Protein AF-A0A2L2NAQ5-F1 (afdb_monomer_lite)

Radius of gyration: 12.74 Å; chains: 1; bounding box: 38×23×29 Å

Sequence (103 aa):
MTSLKLFGRKLENLRLYREFQEIGFDYIVNPNTGELHRVGWDGFWGSHNLVYADLNNFIGLTNLGVVPIHVFRDGTSLPIYDLETGELIENYVLNKCQYCFSS

pLDDT: mean 78.76, std 11.39, range [42.66, 90.81]

Structure (mmCIF, N/CA/C/O backbone):
data_AF-A0A2L2NAQ5-F1
#
_entry.id   AF-A0A2L2NAQ5-F1
#
loop_
_atom_site.group_PDB
_atom_site.id
_atom_site.type_symbol
_atom_site.label_atom_id
_atom_site.label_alt_id
_atom_site.label_comp_id
_atom_site.label_asym_id
_atom_site.label_entity_id
_atom_site.label_seq_id
_atom_site.pdbx_PDB_ins_code
_atom_site.Cartn_x
_atom_site.Cartn_y
_atom_site.Cartn_z
_atom_site.occupancy
_atom_site.B_iso_or_equiv
_atom_site.auth_seq_id
_atom_site.auth_comp_id
_atom_site.auth_asym_id
_atom_site.auth_atom_id
_atom_site.pdbx_PDB_model_num
ATOM 1 N N . MET A 1 1 ? -24.506 -11.512 -1.535 1.00 42.66 1 MET A N 1
ATOM 2 C CA . MET A 1 1 ? -23.154 -11.336 -2.102 1.00 42.66 1 MET A CA 1
ATOM 3 C C . MET A 1 1 ? -22.334 -10.583 -1.076 1.00 42.66 1 MET A C 1
ATOM 5 O O . MET A 1 1 ? -22.674 -9.448 -0.772 1.00 42.66 1 MET A O 1
ATOM 9 N N . THR A 1 2 ? -21.347 -11.227 -0.461 1.00 52.59 2 THR A N 1
ATOM 10 C CA . THR A 1 2 ? -20.407 -10.557 0.444 1.00 52.59 2 THR A CA 1
ATOM 11 C C . THR A 1 2 ? -19.618 -9.547 -0.383 1.00 52.59 2 THR A C 1
ATOM 13 O O . THR A 1 2 ? -18.970 -9.923 -1.356 1.00 52.59 2 THR A O 1
ATOM 16 N N . SER A 1 3 ? -19.749 -8.260 -0.061 1.00 58.91 3 SER A N 1
ATOM 17 C CA . SER A 1 3 ? -18.953 -7.201 -0.686 1.00 58.91 3 SER A CA 1
ATOM 18 C C . SER A 1 3 ? -17.476 -7.533 -0.469 1.00 58.91 3 SER A C 1
ATOM 20 O O . SER A 1 3 ? -17.040 -7.712 0.666 1.00 58.91 3 SER A O 1
ATOM 22 N N . LEU A 1 4 ? -16.738 -7.681 -1.570 1.00 71.56 4 LEU A N 1
ATOM 23 C CA . LEU A 1 4 ? -15.283 -7.787 -1.556 1.00 71.56 4 LEU A CA 1
ATOM 24 C C . LEU A 1 4 ? -14.731 -6.463 -1.029 1.00 71.56 4 LEU A C 1
ATOM 26 O O . LEU A 1 4 ? -15.122 -5.406 -1.527 1.00 71.56 4 LEU A O 1
ATOM 30 N N . LYS A 1 5 ? -13.874 -6.520 -0.009 1.00 75.94 5 LYS A N 1
ATOM 31 C CA . LYS A 1 5 ? -13.302 -5.333 0.626 1.00 75.94 5 LYS A CA 1
ATOM 32 C C . LYS A 1 5 ? -11.796 -5.473 0.721 1.00 75.94 5 LYS A C 1
ATOM 34 O O . LYS A 1 5 ? -11.296 -6.511 1.144 1.00 75.94 5 LYS A O 1
ATOM 39 N N . LEU A 1 6 ? -11.109 -4.405 0.343 1.00 85.38 6 LEU A N 1
ATOM 40 C CA . LEU A 1 6 ? -9.691 -4.225 0.596 1.00 85.38 6 LEU A CA 1
ATOM 41 C C . LEU A 1 6 ? -9.543 -3.222 1.722 1.00 85.38 6 LEU A C 1
ATOM 43 O O . LEU A 1 6 ? -10.218 -2.190 1.725 1.00 85.38 6 LEU A O 1
ATOM 47 N N . PHE A 1 7 ? -8.665 -3.538 2.662 1.00 88.00 7 PHE A N 1
ATOM 48 C CA . PHE A 1 7 ? -8.397 -2.666 3.789 1.00 88.00 7 PHE A CA 1
ATOM 49 C C . PHE A 1 7 ? -7.035 -2.019 3.627 1.00 88.00 7 PHE A C 1
ATOM 51 O O . PHE A 1 7 ? -6.078 -2.648 3.167 1.00 88.00 7 PHE A O 1
ATOM 58 N N . GLY A 1 8 ? -6.955 -0.754 4.008 1.00 89.31 8 GLY A N 1
ATOM 59 C CA . GLY A 1 8 ? -5.739 0.021 3.951 1.00 89.31 8 GLY A CA 1
ATOM 60 C C . GLY A 1 8 ? -5.614 0.996 5.102 1.00 89.31 8 GLY A C 1
ATOM 61 O O . GLY A 1 8 ? -6.552 1.221 5.865 1.00 89.31 8 GLY A O 1
ATOM 62 N N . ARG A 1 9 ? -4.414 1.554 5.238 1.00 89.25 9 ARG A N 1
ATOM 63 C CA . ARG A 1 9 ? -4.108 2.577 6.237 1.00 89.25 9 ARG A CA 1
ATOM 64 C C . ARG A 1 9 ? -2.947 3.443 5.751 1.00 89.25 9 ARG A C 1
ATOM 66 O O . ARG A 1 9 ? -2.038 2.952 5.079 1.00 89.25 9 ARG A O 1
ATOM 73 N N . LYS A 1 10 ? -2.986 4.739 6.065 1.00 88.50 10 LYS A N 1
ATOM 74 C CA . LYS A 1 10 ? -1.917 5.685 5.709 1.00 88.50 10 LYS A CA 1
ATOM 75 C C . LYS A 1 10 ? -0.659 5.422 6.531 1.00 88.50 10 LYS A C 1
ATOM 77 O O . LYS A 1 10 ? -0.732 5.151 7.729 1.00 88.50 10 LYS A O 1
ATOM 82 N N . LEU A 1 11 ? 0.495 5.519 5.884 1.00 85.94 11 LEU A N 1
ATOM 83 C CA . LEU A 1 11 ? 1.797 5.244 6.483 1.00 85.94 11 LEU A CA 1
ATOM 84 C C . LEU A 1 11 ? 2.489 6.542 6.896 1.00 85.94 11 LEU A C 1
ATOM 86 O O . LEU A 1 11 ? 3.480 6.935 6.324 1.00 85.94 11 LEU A O 1
ATOM 90 N N . GLU A 1 12 ? 2.023 7.235 7.921 1.00 85.56 12 GLU A N 1
ATOM 91 C CA . GLU A 1 12 ? 2.532 8.591 8.210 1.00 85.56 12 GLU A CA 1
ATOM 92 C C . GLU A 1 12 ? 4.003 8.654 8.675 1.00 85.56 12 GLU A C 1
ATOM 94 O O . GLU A 1 12 ? 4.623 9.714 8.718 1.00 85.56 12 GLU A O 1
ATOM 99 N N . ASN A 1 13 ? 4.593 7.528 9.084 1.00 82.44 13 ASN A N 1
ATOM 100 C CA . ASN A 1 13 ? 5.961 7.493 9.600 1.00 82.44 13 ASN A CA 1
ATOM 101 C C . ASN A 1 13 ? 6.526 6.066 9.691 1.00 82.44 13 ASN A C 1
ATOM 103 O O . ASN A 1 13 ? 5.816 5.067 9.568 1.00 82.44 13 ASN A O 1
ATOM 107 N N . LEU A 1 14 ? 7.831 5.984 9.981 1.00 78.50 14 LEU A N 1
ATOM 108 C CA . LEU A 1 14 ? 8.570 4.724 10.106 1.00 78.50 14 LEU A CA 1
ATOM 109 C C . LEU A 1 14 ? 8.040 3.817 11.231 1.00 78.50 14 LEU A C 1
ATOM 111 O O . LEU A 1 14 ? 8.176 2.599 11.143 1.00 78.50 14 LEU A O 1
AT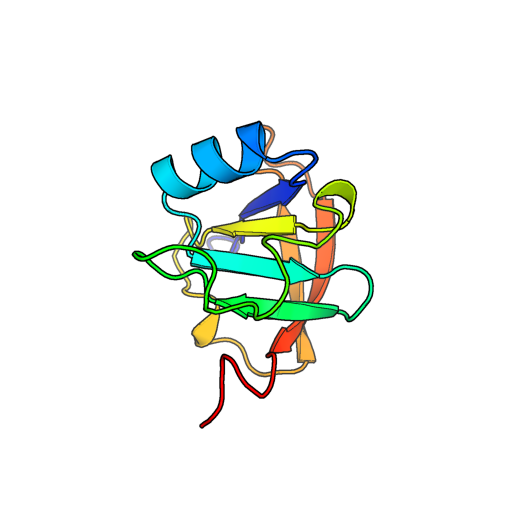OM 115 N N . ARG A 1 15 ? 7.441 4.383 12.289 1.00 85.19 15 ARG A N 1
ATOM 116 C CA . ARG A 1 15 ? 6.832 3.589 13.366 1.00 85.19 15 ARG A CA 1
ATOM 117 C C . ARG A 1 15 ? 5.611 2.833 12.843 1.00 85.19 15 ARG A C 1
ATOM 119 O O . ARG A 1 15 ? 5.588 1.615 12.968 1.00 85.19 15 ARG A O 1
ATOM 126 N N . LEU A 1 16 ? 4.666 3.528 12.204 1.00 82.88 16 LEU A N 1
ATOM 127 C CA . LEU A 1 16 ? 3.482 2.904 11.595 1.00 82.88 16 LEU A CA 1
ATOM 128 C C . LEU A 1 16 ? 3.870 1.837 10.569 1.00 82.88 16 LEU A C 1
ATOM 130 O O . LEU A 1 16 ? 3.310 0.750 10.548 1.00 82.88 16 LEU A O 1
ATOM 134 N N . TYR A 1 17 ? 4.894 2.110 9.768 1.00 78.69 17 TYR A N 1
ATOM 135 C CA . TYR A 1 17 ? 5.451 1.124 8.850 1.00 78.69 17 TYR A CA 1
ATOM 136 C C . TYR A 1 17 ? 5.894 -0.175 9.549 1.00 78.69 17 TYR A C 1
ATOM 138 O O . TYR A 1 17 ? 5.576 -1.261 9.069 1.00 78.69 17 TYR A O 1
ATOM 146 N N . ARG A 1 18 ? 6.598 -0.089 10.688 1.00 80.50 18 ARG A N 1
ATOM 147 C CA . ARG A 1 18 ? 7.042 -1.281 11.435 1.00 80.50 18 ARG A CA 1
ATOM 148 C C . ARG A 1 18 ? 5.855 -2.051 12.003 1.00 80.50 18 ARG A C 1
ATOM 150 O O . ARG A 1 18 ? 5.819 -3.268 11.878 1.00 80.50 18 ARG A O 1
ATOM 157 N N . GLU A 1 19 ? 4.866 -1.341 12.539 1.00 85.06 19 GLU A N 1
ATOM 158 C CA . GLU A 1 19 ? 3.608 -1.945 12.998 1.00 85.06 19 GLU A CA 1
ATOM 159 C C . GLU A 1 19 ? 2.914 -2.706 11.854 1.00 85.06 19 GLU A C 1
ATOM 161 O O . GLU A 1 19 ? 2.411 -3.809 12.042 1.00 85.06 19 GLU A O 1
ATOM 166 N N . PHE A 1 20 ? 2.942 -2.181 10.627 1.00 81.06 20 PHE A N 1
ATOM 167 C CA . PHE A 1 20 ? 2.314 -2.838 9.477 1.00 81.06 20 PHE A CA 1
ATOM 168 C C . PHE A 1 20 ? 3.084 -4.077 9.014 1.00 81.06 20 PHE A C 1
ATOM 170 O O . PHE A 1 20 ? 2.462 -5.027 8.534 1.00 81.06 20 PHE A O 1
ATOM 177 N N . GLN A 1 21 ? 4.413 -4.091 9.170 1.00 76.75 21 GLN A N 1
ATOM 178 C CA . GLN A 1 21 ? 5.206 -5.304 8.954 1.00 76.75 21 GLN A CA 1
ATOM 179 C C . GLN A 1 21 ? 4.798 -6.411 9.933 1.00 76.75 21 GLN A C 1
ATOM 181 O O . GLN A 1 21 ? 4.700 -7.565 9.529 1.00 76.75 21 GLN A O 1
ATOM 186 N N . GLU A 1 22 ? 4.501 -6.065 11.187 1.00 81.12 22 GLU A N 1
ATOM 187 C CA . GLU A 1 22 ? 4.019 -7.020 12.193 1.00 81.12 22 GLU A CA 1
ATOM 188 C C . GLU A 1 22 ? 2.592 -7.509 11.898 1.00 81.12 22 GLU A C 1
ATOM 190 O O . GLU A 1 22 ? 2.283 -8.681 12.108 1.00 81.12 22 GLU A O 1
ATOM 195 N N . ILE A 1 23 ? 1.733 -6.634 11.362 1.00 79.12 23 ILE A N 1
ATOM 196 C CA . ILE A 1 23 ? 0.347 -6.956 10.975 1.00 79.12 23 ILE A CA 1
ATOM 197 C C . ILE A 1 23 ? 0.282 -7.782 9.671 1.00 79.12 23 ILE A C 1
ATOM 199 O O . ILE A 1 23 ? -0.738 -8.409 9.385 1.00 79.12 23 ILE A O 1
ATOM 203 N N . GLY A 1 24 ? 1.365 -7.827 8.888 1.00 78.19 24 GLY A N 1
ATOM 204 C CA . GLY A 1 24 ? 1.438 -8.606 7.650 1.00 78.19 24 GLY A CA 1
ATOM 205 C C . GLY A 1 24 ? 0.811 -7.903 6.445 1.00 78.19 24 GLY A C 1
ATOM 206 O O . GLY A 1 24 ? 0.108 -8.527 5.654 1.00 78.19 24 GLY A O 1
ATOM 207 N N . PHE A 1 25 ? 1.029 -6.595 6.299 1.00 84.19 25 PHE A N 1
ATOM 208 C CA . PHE A 1 25 ? 0.657 -5.885 5.074 1.00 84.19 25 PHE A CA 1
ATOM 209 C C . PHE A 1 25 ? 1.433 -6.419 3.864 1.00 84.19 25 PHE A C 1
ATOM 211 O O . PHE A 1 25 ? 2.663 -6.416 3.847 1.00 84.19 25 PHE A O 1
ATOM 218 N N . ASP A 1 26 ? 0.702 -6.827 2.827 1.00 81.50 26 ASP A N 1
ATOM 219 C CA . ASP A 1 26 ? 1.292 -7.444 1.638 1.00 81.50 26 ASP A CA 1
ATOM 220 C C . ASP A 1 26 ? 1.766 -6.408 0.596 1.00 81.50 26 ASP A C 1
ATOM 222 O O . ASP A 1 26 ? 2.652 -6.701 -0.216 1.00 81.50 26 ASP A O 1
ATOM 226 N N . TYR A 1 27 ? 1.160 -5.209 0.570 1.00 86.56 27 TYR A N 1
ATOM 227 C CA . TYR A 1 27 ? 1.377 -4.216 -0.491 1.00 86.56 27 TYR A CA 1
ATOM 228 C C . TYR A 1 27 ? 1.369 -2.767 0.008 1.00 86.56 27 TYR A C 1
ATOM 230 O O . TYR A 1 27 ? 0.743 -2.440 1.015 1.00 86.56 27 TYR A O 1
ATOM 238 N N . ILE A 1 28 ? 2.019 -1.884 -0.753 1.00 87.25 28 ILE A N 1
ATOM 239 C CA . ILE A 1 28 ? 1.955 -0.431 -0.592 1.00 87.25 28 ILE A CA 1
ATOM 240 C C . ILE A 1 28 ? 1.550 0.237 -1.900 1.00 87.25 28 ILE A C 1
ATOM 242 O O . ILE A 1 28 ? 2.085 -0.068 -2.959 1.00 87.25 28 ILE A O 1
ATOM 246 N N . VAL A 1 29 ? 0.660 1.210 -1.787 1.00 86.88 29 VAL A N 1
ATOM 247 C CA . VAL A 1 29 ? 0.253 2.157 -2.815 1.00 86.88 29 VAL A CA 1
ATOM 248 C C . VAL A 1 29 ? 1.030 3.457 -2.649 1.00 86.88 29 VAL A C 1
ATOM 250 O O . VAL A 1 29 ? 1.019 4.071 -1.581 1.00 86.88 29 VAL A O 1
ATOM 253 N N . ASN A 1 30 ? 1.663 3.911 -3.726 1.00 84.00 30 ASN A N 1
ATOM 254 C CA . ASN A 1 30 ? 2.148 5.279 -3.838 1.00 84.00 30 ASN A CA 1
ATOM 255 C C . ASN A 1 30 ? 1.006 6.167 -4.374 1.00 84.00 30 ASN A C 1
ATOM 257 O O . ASN A 1 30 ? 0.546 5.925 -5.491 1.00 84.00 30 ASN A O 1
ATOM 261 N N . PRO A 1 31 ? 0.531 7.190 -3.642 1.00 78.69 31 PRO A N 1
ATOM 262 C CA . PRO A 1 31 ? -0.573 8.036 -4.106 1.00 78.69 31 PRO A CA 1
ATOM 263 C C . PRO A 1 31 ? -0.137 8.997 -5.217 1.00 78.69 31 PRO A C 1
ATOM 265 O O . PRO A 1 31 ? -0.978 9.512 -5.942 1.00 78.69 31 PRO A O 1
ATOM 268 N N . ASN A 1 32 ? 1.170 9.261 -5.345 1.00 82.06 32 ASN A N 1
ATOM 269 C CA . ASN A 1 32 ? 1.706 10.204 -6.316 1.00 82.06 32 ASN A CA 1
ATOM 270 C C . ASN A 1 32 ? 1.822 9.541 -7.687 1.00 82.06 32 ASN A C 1
ATOM 272 O O . ASN A 1 32 ? 1.532 10.168 -8.700 1.00 82.06 32 ASN A O 1
ATOM 276 N N . THR A 1 33 ? 2.259 8.279 -7.722 1.00 83.62 33 THR A N 1
ATOM 277 C CA . THR A 1 33 ? 2.397 7.523 -8.977 1.00 83.62 33 THR A CA 1
ATOM 278 C C . THR A 1 33 ? 1.186 6.652 -9.281 1.00 83.62 33 THR A C 1
ATOM 280 O O . THR A 1 33 ? 1.015 6.235 -10.421 1.00 83.62 33 THR A O 1
ATOM 283 N N . GLY A 1 34 ? 0.351 6.348 -8.286 1.00 82.69 34 GLY A N 1
ATOM 284 C CA . GLY A 1 34 ? -0.712 5.363 -8.444 1.00 82.69 34 GLY A CA 1
ATOM 285 C C . GLY A 1 34 ? -0.178 3.940 -8.637 1.00 82.69 34 GLY A C 1
ATOM 286 O O . GLY A 1 34 ? -0.940 3.086 -9.085 1.00 82.69 34 GLY A O 1
ATOM 287 N N . GLU A 1 35 ? 1.095 3.678 -8.313 1.00 87.38 35 GLU A N 1
ATOM 288 C CA . GLU A 1 35 ? 1.685 2.342 -8.403 1.00 87.38 35 GLU A CA 1
ATOM 289 C C . GLU A 1 35 ? 1.556 1.568 -7.085 1.00 87.38 35 GLU A C 1
ATOM 291 O O . GLU A 1 35 ? 1.886 2.058 -6.000 1.00 87.38 35 GLU A O 1
ATOM 296 N N . LEU A 1 36 ? 1.128 0.315 -7.206 1.00 87.31 36 LEU A N 1
ATOM 297 C CA . LEU A 1 36 ? 1.180 -0.701 -6.177 1.00 87.31 36 LEU A CA 1
ATOM 298 C C . LEU A 1 36 ? 2.543 -1.387 -6.220 1.00 87.31 36 LEU A C 1
ATOM 300 O O . LEU A 1 36 ? 2.998 -1.841 -7.272 1.00 87.31 36 LEU A O 1
ATOM 304 N N . HIS A 1 37 ? 3.139 -1.542 -5.050 1.00 85.75 37 HIS A N 1
ATOM 305 C CA . HIS A 1 37 ? 4.378 -2.255 -4.815 1.00 85.75 37 HIS A CA 1
ATOM 306 C C . HIS A 1 37 ? 4.150 -3.394 -3.828 1.00 85.75 37 HIS A C 1
ATOM 308 O O . HIS A 1 37 ? 3.395 -3.263 -2.864 1.00 85.75 37 HIS A O 1
ATOM 314 N N . ARG A 1 38 ? 4.823 -4.521 -4.057 1.00 82.00 38 ARG A N 1
ATOM 315 C CA . ARG A 1 38 ? 4.809 -5.654 -3.129 1.00 82.00 38 ARG A CA 1
ATOM 316 C C . ARG A 1 38 ? 5.746 -5.387 -1.954 1.00 82.00 38 ARG A C 1
ATOM 318 O O . ARG A 1 38 ? 6.846 -4.872 -2.141 1.00 82.00 38 ARG A O 1
ATOM 325 N N . VAL A 1 39 ? 5.332 -5.792 -0.760 1.00 77.81 39 VAL A N 1
ATOM 326 C CA . VAL A 1 39 ? 6.166 -5.765 0.445 1.00 77.81 39 VAL A CA 1
ATOM 327 C C . VAL A 1 39 ? 6.891 -7.102 0.617 1.00 77.81 39 VAL A C 1
ATOM 329 O O . VAL A 1 39 ? 6.304 -8.168 0.427 1.00 77.81 39 VAL A O 1
ATOM 332 N N . GLY A 1 40 ? 8.191 -7.046 0.920 1.00 69.88 40 GLY A N 1
ATOM 333 C CA . GLY A 1 40 ? 9.049 -8.209 1.162 1.00 69.88 40 GLY A CA 1
ATOM 334 C C . GLY A 1 40 ? 9.233 -8.513 2.653 1.00 69.88 40 GLY A C 1
ATOM 335 O O . GLY A 1 40 ? 9.056 -7.644 3.507 1.00 69.88 40 GLY A O 1
ATOM 336 N N . TRP A 1 41 ? 9.600 -9.762 2.962 1.00 57.72 41 TRP A N 1
ATOM 337 C CA . TRP A 1 41 ? 9.850 -10.249 4.331 1.00 57.72 41 TRP A CA 1
ATOM 338 C C . TRP A 1 41 ? 11.219 -9.817 4.877 1.00 57.72 41 TRP A C 1
ATOM 340 O O . TRP A 1 41 ? 11.404 -9.684 6.081 1.00 57.72 41 TRP A O 1
ATOM 350 N N . ASP A 1 42 ? 12.177 -9.574 3.989 1.00 57.78 42 ASP A N 1
ATOM 351 C CA . ASP A 1 42 ? 13.540 -9.094 4.246 1.00 57.78 42 ASP A CA 1
ATOM 352 C C . ASP A 1 42 ? 13.635 -7.557 4.316 1.00 57.78 42 ASP A C 1
ATOM 354 O O . ASP A 1 42 ? 14.723 -6.977 4.330 1.00 57.78 42 ASP A O 1
ATOM 358 N N . GLY A 1 43 ? 12.480 -6.892 4.373 1.00 52.69 43 GLY A N 1
ATOM 359 C CA . GLY A 1 43 ? 12.335 -5.448 4.302 1.00 52.69 43 GLY A CA 1
ATOM 360 C C . GLY A 1 43 ? 11.619 -5.011 3.028 1.00 52.69 43 GLY A C 1
ATOM 361 O O . GLY A 1 43 ? 11.195 -5.806 2.190 1.00 52.69 43 GLY A O 1
ATOM 362 N N . PHE A 1 44 ? 11.469 -3.703 2.867 1.00 63.12 44 PHE A N 1
A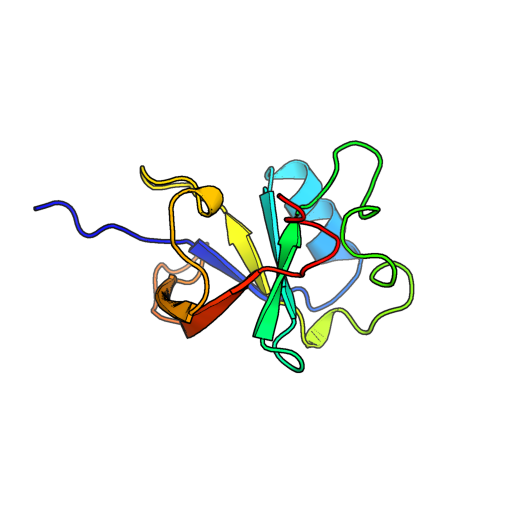TOM 363 C CA . PHE A 1 44 ? 10.817 -3.121 1.699 1.00 63.12 44 PHE A CA 1
ATOM 364 C C . PHE A 1 44 ? 11.771 -3.022 0.508 1.00 63.12 44 PHE A C 1
ATOM 366 O O . PHE A 1 44 ? 12.109 -1.941 0.040 1.00 63.12 44 PHE A O 1
ATOM 373 N N . TRP A 1 45 ? 12.198 -4.172 -0.003 1.00 51.31 45 TRP A N 1
ATOM 374 C CA . TRP A 1 45 ? 12.974 -4.257 -1.242 1.00 51.31 45 TRP A CA 1
ATOM 375 C C . TRP A 1 45 ? 12.082 -4.234 -2.484 1.00 51.31 45 TRP A C 1
ATOM 377 O O . TRP A 1 45 ? 12.504 -3.797 -3.550 1.00 51.31 45 TRP A O 1
ATOM 387 N N . GLY A 1 46 ? 10.812 -4.620 -2.336 1.00 53.12 46 GLY A N 1
ATOM 388 C CA . GLY A 1 46 ? 9.826 -4.595 -3.417 1.00 53.12 46 GLY A CA 1
ATOM 389 C C . GLY A 1 46 ? 9.305 -3.200 -3.774 1.00 53.12 46 GLY A C 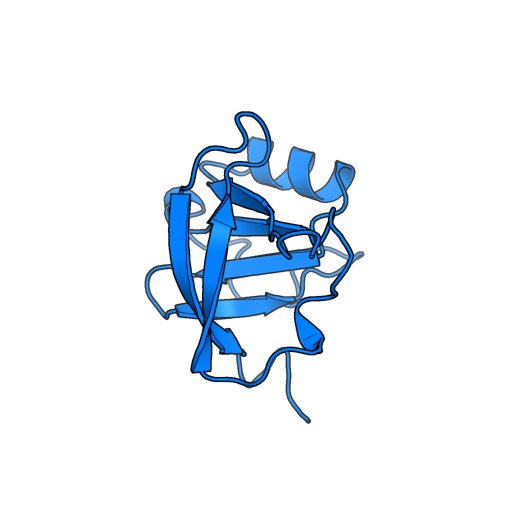1
ATOM 390 O O . GLY A 1 46 ? 8.495 -3.080 -4.676 1.00 53.12 46 GLY A O 1
ATOM 391 N N . SER A 1 47 ? 9.767 -2.137 -3.117 1.00 60.72 47 SER A N 1
ATOM 392 C CA . SER A 1 47 ? 9.596 -0.759 -3.579 1.00 60.72 47 SER A CA 1
ATOM 393 C C . SER A 1 47 ? 10.930 -0.075 -3.377 1.00 60.72 47 SER A C 1
ATOM 395 O O . SER A 1 47 ? 11.251 0.369 -2.275 1.00 60.72 47 SER A O 1
ATOM 397 N N . HIS A 1 48 ? 11.702 -0.026 -4.453 1.00 57.06 48 HIS A N 1
ATOM 398 C CA . HIS A 1 48 ? 13.143 0.237 -4.516 1.00 57.06 48 HIS A CA 1
ATOM 399 C C . HIS A 1 48 ? 13.634 1.481 -3.740 1.00 57.06 48 HIS A C 1
ATOM 401 O O . HIS A 1 48 ? 14.831 1.629 -3.535 1.00 57.06 48 HIS A O 1
ATOM 407 N N . ASN A 1 49 ? 12.730 2.363 -3.292 1.00 63.28 49 ASN A N 1
ATOM 408 C CA . ASN A 1 49 ? 13.036 3.667 -2.709 1.00 63.28 49 ASN A CA 1
ATOM 409 C C . ASN A 1 49 ? 12.375 3.959 -1.346 1.00 63.28 49 ASN A C 1
ATOM 411 O O . ASN A 1 49 ? 12.570 5.052 -0.822 1.00 63.28 49 ASN A O 1
ATOM 415 N N . LEU A 1 50 ? 11.593 3.050 -0.749 1.00 64.12 50 LEU A N 1
ATOM 416 C CA . LEU A 1 50 ? 10.763 3.407 0.422 1.00 64.12 50 LEU A CA 1
ATOM 417 C C . LEU A 1 50 ? 11.553 3.734 1.691 1.00 64.12 50 LEU A C 1
ATOM 419 O O . LEU A 1 50 ? 11.106 4.552 2.486 1.00 64.12 50 LEU A O 1
ATOM 423 N N . VAL A 1 51 ? 12.744 3.158 1.856 1.00 59.72 51 VAL A N 1
ATOM 424 C CA . VAL A 1 51 ? 13.649 3.486 2.975 1.00 59.72 51 VAL A CA 1
ATOM 425 C C . VAL A 1 51 ? 14.030 4.975 2.977 1.00 59.72 51 VAL A C 1
ATOM 427 O O . VAL A 1 51 ? 14.352 5.530 4.024 1.00 59.72 51 VAL A O 1
ATOM 430 N N . TYR A 1 52 ? 13.952 5.627 1.814 1.00 66.62 52 TYR A N 1
ATOM 431 C CA . TYR A 1 52 ? 14.297 7.031 1.611 1.00 66.62 52 TYR A CA 1
ATOM 432 C C . TYR A 1 52 ? 13.095 7.903 1.210 1.00 66.62 52 TYR A C 1
ATOM 434 O O . TYR A 1 52 ? 13.277 9.089 0.942 1.00 66.62 52 TYR A O 1
ATOM 442 N N . ALA A 1 53 ? 11.884 7.343 1.136 1.00 69.44 53 ALA A N 1
ATOM 443 C CA . ALA A 1 53 ? 10.697 8.061 0.683 1.00 69.44 53 ALA A CA 1
ATOM 444 C C . ALA A 1 53 ? 9.896 8.637 1.858 1.00 69.44 53 ALA A C 1
ATOM 446 O O . ALA A 1 53 ? 9.878 8.083 2.957 1.00 69.44 53 ALA A O 1
ATOM 447 N N . ASP A 1 54 ? 9.189 9.739 1.609 1.00 76.94 54 ASP A N 1
ATOM 448 C CA . ASP A 1 54 ? 8.241 10.298 2.571 1.00 76.94 54 ASP A CA 1
ATOM 449 C C . ASP A 1 54 ? 7.011 9.395 2.681 1.00 76.94 54 ASP A C 1
ATOM 451 O O . ASP A 1 54 ? 6.152 9.373 1.792 1.00 76.94 54 ASP A O 1
ATOM 455 N N . LEU A 1 55 ? 6.949 8.645 3.783 1.00 79.00 55 LEU A N 1
ATOM 456 C CA . LEU A 1 55 ? 5.904 7.664 4.034 1.00 79.00 55 LEU A CA 1
ATOM 457 C C . LEU A 1 55 ? 4.506 8.305 4.104 1.00 79.00 55 LEU A C 1
ATOM 459 O O . LEU A 1 55 ? 3.554 7.635 3.718 1.00 79.00 55 LEU A O 1
ATOM 463 N N . ASN A 1 56 ? 4.372 9.593 4.467 1.00 82.56 56 ASN A N 1
ATOM 464 C CA . ASN A 1 56 ? 3.073 10.277 4.627 1.00 82.56 56 ASN A CA 1
ATOM 465 C C . ASN A 1 56 ? 2.148 10.191 3.419 1.00 82.56 56 ASN A C 1
ATOM 467 O O . ASN A 1 56 ? 0.930 10.297 3.554 1.00 82.56 56 ASN A O 1
ATOM 471 N N . ASN A 1 57 ? 2.728 10.011 2.241 1.00 82.81 57 ASN A N 1
ATOM 472 C CA . ASN A 1 57 ? 1.963 9.871 1.022 1.00 82.81 57 ASN A CA 1
ATOM 473 C C . ASN A 1 57 ? 1.437 8.424 0.883 1.00 82.81 57 ASN A C 1
ATOM 475 O O . ASN A 1 57 ? 0.327 8.193 0.430 1.00 82.81 57 ASN A O 1
ATOM 479 N N . PHE A 1 58 ? 2.163 7.411 1.330 1.00 87.00 58 PHE A N 1
ATOM 480 C CA . PHE A 1 58 ? 1.847 6.019 1.025 1.00 87.00 58 PHE A CA 1
ATOM 481 C C . PHE A 1 58 ? 0.647 5.452 1.797 1.00 87.00 58 PHE A C 1
ATOM 483 O O . PHE A 1 58 ? 0.398 5.770 2.962 1.00 87.00 58 PHE A O 1
ATOM 490 N N . ILE A 1 59 ? -0.054 4.522 1.145 1.00 88.38 59 ILE A N 1
ATOM 491 C CA . ILE A 1 59 ? -1.142 3.729 1.729 1.00 88.38 59 ILE A CA 1
ATOM 492 C C . ILE A 1 59 ? -0.703 2.265 1.754 1.00 88.38 59 ILE A C 1
ATOM 494 O O . ILE A 1 59 ? -0.411 1.684 0.713 1.00 88.38 59 ILE A O 1
ATOM 498 N N . GLY A 1 60 ? -0.653 1.644 2.930 1.00 89.06 60 GLY A N 1
ATOM 499 C CA . GLY A 1 60 ? -0.512 0.191 3.035 1.00 89.06 60 GLY A CA 1
ATOM 500 C C . GLY A 1 60 ? -1.835 -0.489 2.699 1.00 89.06 60 GLY A C 1
ATOM 501 O O . GLY A 1 60 ? -2.877 0.009 3.118 1.00 89.06 60 GLY A O 1
ATOM 502 N N . LEU A 1 61 ? -1.804 -1.623 1.990 1.00 89.12 61 LEU A N 1
ATOM 503 C CA . LEU A 1 61 ? -2.964 -2.482 1.724 1.00 89.12 61 LEU A CA 1
ATOM 504 C C . LEU A 1 61 ? -2.784 -3.907 2.267 1.00 89.12 61 LEU A C 1
ATOM 506 O O . LEU A 1 61 ? -1.743 -4.539 2.066 1.00 89.12 61 LEU A O 1
ATOM 510 N N . THR A 1 62 ? -3.834 -4.434 2.896 1.00 85.06 62 THR A N 1
ATOM 511 C CA . THR A 1 62 ? -3.934 -5.832 3.330 1.00 85.06 62 THR A CA 1
ATOM 512 C C . THR A 1 62 ? -5.211 -6.478 2.792 1.00 85.06 62 THR A C 1
ATOM 514 O O . THR A 1 62 ? -6.271 -5.854 2.703 1.00 85.06 62 THR A O 1
ATOM 517 N N . ASN A 1 63 ? -5.112 -7.756 2.426 1.00 75.31 63 ASN A N 1
ATOM 518 C CA . ASN A 1 63 ? -6.209 -8.525 1.832 1.00 75.31 63 ASN A CA 1
ATOM 519 C C . ASN A 1 63 ? -7.050 -9.269 2.884 1.00 75.31 63 ASN A C 1
ATOM 521 O O . ASN A 1 63 ? -7.582 -10.345 2.597 1.00 75.31 63 ASN A O 1
ATOM 525 N N . LEU A 1 64 ? -7.169 -8.731 4.106 1.00 61.41 64 LEU A N 1
ATOM 526 C CA . LEU A 1 64 ? -8.013 -9.283 5.174 1.00 61.41 64 LEU A CA 1
ATOM 527 C C . LEU A 1 64 ? -9.495 -9.213 4.773 1.00 61.41 64 LEU A C 1
ATOM 529 O O . LEU A 1 64 ? -10.223 -8.299 5.139 1.00 61.41 64 LEU A O 1
ATOM 533 N N . GLY A 1 65 ? -9.933 -10.165 3.953 1.00 56.16 65 GLY A N 1
ATOM 534 C CA . GLY A 1 65 ? -11.213 -10.063 3.260 1.00 56.16 65 GLY A CA 1
ATOM 535 C C . GLY A 1 65 ? -11.222 -10.719 1.881 1.00 56.16 65 GLY A C 1
ATOM 536 O O . GLY A 1 65 ? -11.645 -10.116 0.904 1.00 56.16 65 GLY A O 1
ATOM 537 N N . VAL A 1 66 ? -10.829 -11.994 1.817 1.00 61.75 66 VAL A N 1
ATOM 538 C CA . VAL A 1 66 ? -11.204 -12.975 0.773 1.00 61.75 66 VAL A CA 1
ATOM 539 C C . VAL A 1 66 ? -10.464 -12.914 -0.579 1.00 61.75 66 VAL A C 1
ATOM 541 O O . VAL A 1 66 ? -10.354 -13.967 -1.207 1.00 61.75 66 VAL A O 1
ATOM 544 N N . VAL A 1 67 ? -9.914 -11.783 -1.048 1.00 75.06 67 VAL A N 1
ATOM 545 C CA . VAL A 1 67 ? -9.312 -11.715 -2.404 1.00 75.06 67 VAL A CA 1
ATOM 546 C C . VAL A 1 67 ? -7.899 -11.115 -2.407 1.00 75.06 67 VAL A C 1
ATOM 548 O O . VAL A 1 67 ? -7.742 -9.941 -2.086 1.00 75.06 67 VAL A O 1
ATOM 551 N N . PRO A 1 68 ? -6.866 -11.878 -2.814 1.00 78.44 68 PRO A N 1
ATOM 552 C CA . PRO A 1 68 ? -5.507 -11.358 -2.944 1.00 78.44 68 PRO A CA 1
ATOM 553 C C . PRO A 1 68 ? -5.397 -10.278 -4.027 1.00 78.44 68 PRO A C 1
ATOM 555 O O . PRO A 1 68 ? -5.826 -10.507 -5.156 1.00 78.44 68 PRO A O 1
ATOM 558 N N . ILE A 1 69 ? -4.736 -9.148 -3.750 1.00 80.75 69 ILE A N 1
ATOM 559 C CA . ILE A 1 69 ? -4.653 -8.028 -4.712 1.00 80.75 69 ILE A CA 1
ATOM 560 C C . ILE A 1 69 ? -4.078 -8.429 -6.086 1.00 80.75 69 ILE A C 1
ATOM 562 O O . ILE A 1 69 ? -4.390 -7.821 -7.109 1.00 80.75 69 ILE A O 1
ATOM 566 N N . HIS A 1 70 ? -3.223 -9.458 -6.132 1.00 78.19 70 HIS A N 1
ATOM 567 C CA . HIS A 1 70 ? -2.534 -9.863 -7.355 1.00 78.19 70 HIS A CA 1
ATOM 568 C C . HIS A 1 70 ? -3.489 -10.414 -8.421 1.00 78.19 70 HIS A C 1
ATOM 570 O O . HIS A 1 70 ? -3.136 -10.397 -9.601 1.00 78.19 70 HIS A O 1
ATOM 576 N N . VAL A 1 71 ? -4.689 -10.858 -8.028 1.00 83.50 71 VAL A N 1
ATOM 577 C CA . VAL A 1 71 ? -5.700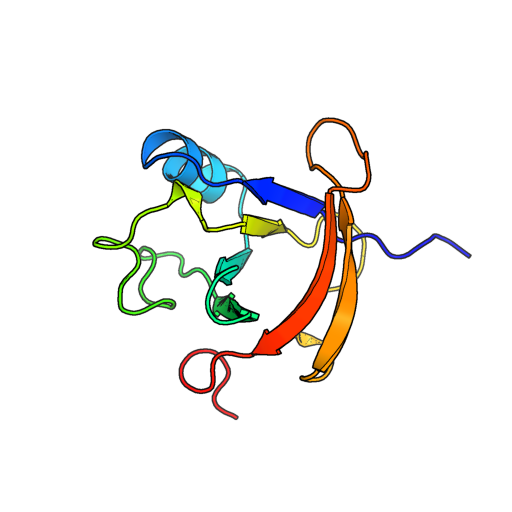 -11.394 -8.951 1.00 83.50 71 VAL A CA 1
ATOM 578 C C . VAL A 1 71 ? -6.394 -10.309 -9.774 1.00 83.50 71 VAL A C 1
ATOM 580 O O . VAL A 1 71 ? -6.962 -10.606 -10.825 1.00 83.50 71 VAL A O 1
ATOM 583 N N . PHE A 1 72 ? -6.349 -9.052 -9.328 1.00 85.12 72 PHE A N 1
ATOM 584 C CA . PHE A 1 72 ? -6.905 -7.937 -10.083 1.00 85.12 72 PHE A CA 1
ATOM 585 C C . PHE A 1 72 ? -5.986 -7.579 -11.250 1.00 85.12 72 PHE A C 1
ATOM 587 O O . PHE A 1 72 ? -4.762 -7.726 -11.175 1.00 85.12 72 PHE A O 1
ATOM 594 N N . ARG A 1 73 ? -6.577 -7.115 -12.352 1.00 87.94 73 ARG A N 1
ATOM 595 C CA . ARG A 1 73 ? -5.818 -6.632 -13.509 1.00 87.94 73 ARG A CA 1
ATOM 596 C C . ARG A 1 73 ? -5.270 -5.239 -13.230 1.00 87.94 73 ARG A C 1
ATOM 598 O O . ARG A 1 73 ? -5.840 -4.492 -12.435 1.00 87.94 73 ARG A O 1
ATOM 605 N N . ASP A 1 74 ? -4.194 -4.902 -13.920 1.00 89.06 74 ASP A N 1
ATOM 606 C CA . ASP A 1 74 ? -3.730 -3.523 -14.003 1.00 89.06 74 ASP A CA 1
ATOM 607 C C . ASP A 1 74 ? -4.860 -2.597 -14.501 1.00 89.06 74 ASP A C 1
ATOM 609 O O . ASP A 1 74 ? -5.669 -3.000 -15.342 1.00 89.06 74 ASP A O 1
ATOM 613 N N . GLY A 1 75 ? -4.972 -1.406 -13.918 1.00 89.81 75 GLY A N 1
ATOM 614 C CA . GLY A 1 75 ? -6.046 -0.439 -14.150 1.00 89.81 75 GLY A CA 1
ATOM 615 C C . GLY A 1 75 ? -7.377 -0.731 -13.438 1.00 89.81 75 GLY A C 1
ATOM 616 O O . GLY A 1 75 ? -8.346 0.002 -13.639 1.00 89.81 75 GLY A O 1
ATOM 617 N N . THR A 1 76 ? -7.481 -1.781 -12.613 1.00 90.31 76 THR A N 1
ATOM 618 C CA . THR A 1 76 ? -8.737 -2.081 -11.893 1.00 90.31 76 THR A CA 1
ATOM 619 C C . THR A 1 76 ? -9.020 -1.017 -10.828 1.00 90.31 76 THR A C 1
ATOM 621 O O . THR A 1 76 ? -8.174 -0.770 -9.977 1.00 90.31 76 THR A O 1
ATOM 624 N N . SER A 1 77 ? -10.220 -0.426 -10.819 1.00 89.81 77 SER A N 1
ATOM 625 C CA . SER A 1 77 ? -10.651 0.468 -9.735 1.00 89.81 77 SER A CA 1
ATOM 626 C C . SER A 1 77 ? -11.233 -0.325 -8.564 1.00 89.81 77 SER A C 1
ATOM 628 O O . SER A 1 77 ? -12.100 -1.179 -8.762 1.00 89.81 77 SER A O 1
ATOM 630 N N . LEU A 1 78 ? -10.740 -0.063 -7.355 1.00 86.56 78 LEU A N 1
ATOM 631 C CA . LEU A 1 78 ? -11.070 -0.809 -6.145 1.00 86.56 78 LEU A CA 1
ATOM 632 C C . LEU A 1 78 ? -11.335 0.156 -4.977 1.00 86.56 78 LEU A C 1
ATOM 634 O O . LEU A 1 78 ? -10.540 1.075 -4.772 1.00 86.56 78 LEU A O 1
ATOM 638 N N . PRO A 1 79 ? -12.401 -0.045 -4.185 1.00 88.62 79 PRO A N 1
ATOM 639 C CA . PRO A 1 79 ? -12.599 0.710 -2.955 1.00 88.62 79 PRO A CA 1
ATOM 640 C C . PRO A 1 79 ? -11.625 0.233 -1.869 1.00 88.62 79 PRO A C 1
ATOM 642 O O . PRO A 1 79 ? -11.504 -0.971 -1.620 1.00 88.62 79 PRO A O 1
ATOM 645 N N . ILE A 1 80 ? -10.964 1.179 -1.205 1.00 87.31 80 ILE A N 1
ATOM 646 C CA . ILE A 1 80 ? -10.094 0.943 -0.050 1.00 87.31 80 ILE A CA 1
ATOM 647 C C . ILE A 1 80 ? -10.810 1.454 1.194 1.00 87.31 80 ILE A C 1
ATOM 649 O O . ILE A 1 80 ? -11.218 2.613 1.252 1.00 87.31 80 ILE A O 1
ATOM 653 N N . TYR A 1 81 ? -10.934 0.594 2.198 1.00 89.00 81 TYR A N 1
ATOM 654 C CA . TYR A 1 81 ? -11.538 0.923 3.484 1.00 89.00 81 TYR A CA 1
ATOM 655 C C . TYR A 1 81 ? -10.471 1.042 4.568 1.00 89.00 81 TYR A C 1
ATOM 657 O O . TYR A 1 81 ? -9.466 0.338 4.525 1.00 89.00 81 TYR A O 1
ATOM 665 N N . ASP A 1 82 ? -10.695 1.904 5.549 1.00 88.44 82 ASP A N 1
ATOM 666 C CA . ASP A 1 82 ? -9.826 2.036 6.708 1.00 88.44 82 ASP A CA 1
ATOM 667 C C . ASP A 1 82 ? -9.819 0.734 7.512 1.00 88.44 82 ASP A C 1
ATOM 669 O O . ASP A 1 82 ? -10.871 0.149 7.788 1.00 88.44 82 ASP A O 1
ATOM 673 N N . LEU A 1 83 ? -8.620 0.251 7.841 1.00 85.38 83 LEU A N 1
ATOM 674 C CA . LEU A 1 83 ? -8.436 -1.018 8.541 1.00 85.38 83 LEU A CA 1
ATOM 675 C C . LEU A 1 83 ? -9.049 -1.016 9.955 1.00 85.38 83 LEU A C 1
ATOM 677 O O . LEU A 1 83 ? -9.450 -2.075 10.433 1.00 85.38 83 LEU A O 1
ATOM 681 N N . GLU A 1 84 ? -9.121 0.136 10.623 1.00 85.75 84 GLU A N 1
ATOM 682 C CA . GLU A 1 84 ? -9.600 0.255 12.003 1.00 85.75 84 GLU A CA 1
ATOM 683 C C . GLU A 1 84 ? -11.093 0.594 12.057 1.00 85.75 84 GLU A C 1
ATOM 685 O O . GLU A 1 84 ? -11.839 -0.021 12.821 1.00 85.75 84 GLU A O 1
ATOM 690 N N . THR A 1 85 ? -11.546 1.552 11.244 1.00 88.88 85 THR A N 1
ATOM 691 C CA . THR A 1 85 ? -12.929 2.059 11.294 1.00 88.88 85 THR A CA 1
ATOM 692 C C . THR A 1 85 ? -13.862 1.378 10.295 1.00 88.88 85 THR A C 1
ATOM 694 O O . THR A 1 85 ? -15.080 1.372 10.486 1.00 88.88 85 THR A O 1
ATOM 697 N N . GLY A 1 86 ? -13.323 0.791 9.222 1.00 86.25 86 GLY A N 1
ATOM 698 C CA . GLY A 1 86 ? -14.101 0.234 8.115 1.00 86.25 86 GLY A CA 1
ATOM 699 C C . GLY A 1 86 ? -14.762 1.287 7.218 1.00 86.25 86 GLY A C 1
ATOM 700 O O . GLY A 1 86 ? -15.552 0.924 6.339 1.00 86.25 86 GLY A O 1
ATOM 701 N N . GLU A 1 87 ? -14.462 2.570 7.425 1.00 90.81 87 GLU A N 1
ATOM 702 C CA . GLU A 1 87 ? -14.931 3.667 6.580 1.00 90.81 87 GLU A CA 1
ATOM 703 C C . GLU A 1 87 ? -14.221 3.653 5.225 1.00 90.81 87 GLU A C 1
ATOM 705 O O . GLU A 1 87 ? -13.090 3.195 5.105 1.00 90.81 87 GLU A O 1
ATOM 710 N N . LEU A 1 88 ? -14.885 4.132 4.172 1.00 89.38 88 LEU A N 1
ATOM 71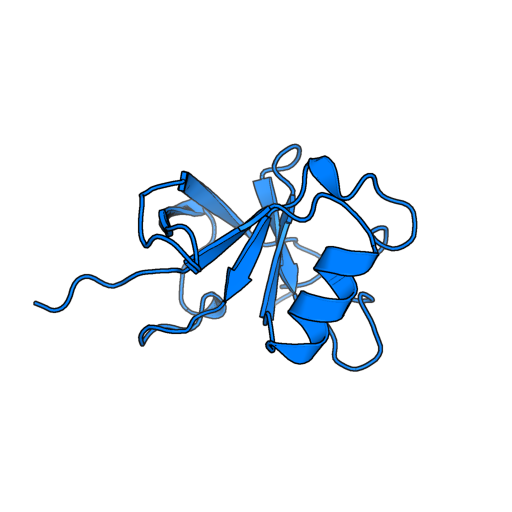1 C CA . LEU A 1 88 ? -14.249 4.247 2.860 1.00 89.38 88 LEU A CA 1
ATOM 712 C C . LEU A 1 88 ? -13.169 5.336 2.919 1.00 89.38 88 LEU A C 1
ATOM 714 O O . LEU A 1 88 ? -13.491 6.490 3.189 1.00 89.38 88 LEU A O 1
ATOM 718 N N . ILE A 1 89 ? -11.922 4.979 2.612 1.00 87.19 89 ILE A N 1
ATOM 719 C CA . ILE A 1 89 ? -10.836 5.945 2.422 1.00 87.19 89 ILE A CA 1
ATOM 720 C C . ILE A 1 89 ? -10.985 6.575 1.037 1.00 87.19 89 ILE A C 1
ATOM 722 O O . ILE A 1 89 ? -11.162 7.784 0.914 1.00 87.19 89 ILE A O 1
ATOM 726 N N . GLU A 1 90 ? -10.932 5.749 -0.012 1.00 88.56 90 GLU A N 1
ATOM 727 C CA . GLU A 1 90 ? -10.980 6.201 -1.404 1.00 88.56 90 GLU A CA 1
ATOM 728 C C . GLU A 1 90 ? -11.275 5.055 -2.384 1.00 88.56 90 GLU A C 1
ATOM 730 O O . GLU A 1 90 ? -11.272 3.880 -2.017 1.00 88.56 90 GLU A O 1
ATOM 735 N N . ASN A 1 91 ? -11.507 5.402 -3.654 1.00 87.62 91 ASN A N 1
ATOM 736 C CA . ASN A 1 91 ? -11.455 4.448 -4.761 1.00 87.62 91 ASN A CA 1
ATOM 737 C C . ASN A 1 91 ? -10.116 4.603 -5.476 1.00 87.62 91 ASN A C 1
ATOM 739 O O . ASN A 1 91 ? -9.834 5.662 -6.032 1.00 87.62 91 ASN A O 1
ATOM 743 N N . TYR A 1 92 ? -9.330 3.536 -5.510 1.00 82.94 92 TYR A N 1
ATOM 744 C CA . TYR A 1 92 ? -7.997 3.542 -6.089 1.00 82.94 92 TYR A CA 1
ATOM 745 C C . TYR A 1 92 ? -7.964 2.796 -7.416 1.00 82.94 92 TYR A C 1
ATOM 747 O O . TYR A 1 92 ? -8.524 1.705 -7.536 1.00 82.94 92 TYR A O 1
ATOM 755 N N . VAL A 1 93 ? -7.301 3.373 -8.418 1.00 88.50 93 VAL A N 1
ATOM 756 C CA . VAL A 1 93 ? -7.001 2.687 -9.679 1.00 88.50 93 VAL A CA 1
ATOM 757 C C . VAL A 1 93 ? -5.690 1.936 -9.501 1.00 88.50 93 VAL A C 1
ATOM 759 O O . VAL A 1 93 ? -4.631 2.540 -9.371 1.00 88.50 93 VAL A O 1
ATOM 762 N N . LEU A 1 94 ? -5.779 0.611 -9.479 1.00 86.44 94 LEU A N 1
ATOM 763 C CA . LEU A 1 94 ? -4.655 -0.283 -9.274 1.00 86.44 94 LEU A CA 1
ATOM 764 C C . LEU A 1 94 ? -3.718 -0.263 -10.482 1.00 86.44 94 LEU A C 1
ATOM 766 O O . LEU A 1 94 ? -3.963 -1.010 -11.425 1.00 86.44 94 LEU A O 1
ATOM 770 N N . ASN A 1 95 ? -2.630 0.507 -10.433 1.00 89.31 95 ASN A N 1
ATOM 771 C CA . ASN A 1 95 ? -1.530 0.333 -11.381 1.00 89.31 95 ASN A CA 1
ATOM 772 C C . ASN A 1 95 ? -0.444 -0.515 -10.725 1.00 89.31 95 ASN A C 1
ATOM 774 O O . ASN A 1 95 ? 0.007 -0.211 -9.627 1.00 89.31 95 ASN A O 1
ATOM 778 N N . LYS A 1 96 ? -0.030 -1.617 -11.332 1.00 87.06 96 LYS A N 1
ATOM 779 C CA . LYS A 1 96 ? 1.005 -2.494 -10.786 1.00 87.06 96 LYS A CA 1
ATOM 780 C C . LYS A 1 96 ? 2.368 -1.949 -11.178 1.00 87.06 96 LYS A C 1
ATOM 782 O O . LYS A 1 96 ? 2.631 -1.734 -12.358 1.00 87.06 96 LYS A O 1
ATOM 787 N N . CYS A 1 97 ? 3.262 -1.776 -10.207 1.00 84.88 97 CYS A N 1
ATOM 788 C CA . CYS A 1 97 ? 4.625 -1.378 -10.524 1.00 84.88 97 CYS A CA 1
ATOM 789 C C . CYS A 1 97 ? 5.283 -2.434 -11.425 1.00 84.88 97 CYS A C 1
ATOM 791 O O . CYS A 1 97 ? 5.425 -3.597 -11.034 1.00 84.88 97 CYS A O 1
ATOM 793 N N . GLN A 1 98 ? 5.727 -2.013 -12.609 1.00 80.88 98 GLN A N 1
ATOM 794 C CA . GLN A 1 98 ? 6.320 -2.884 -13.631 1.00 80.88 98 GLN A CA 1
ATOM 795 C C . GLN A 1 98 ? 7.527 -3.696 -13.140 1.00 80.88 98 GLN A C 1
ATOM 797 O O . GLN A 1 98 ? 7.785 -4.781 -13.645 1.00 80.88 98 GLN A O 1
ATOM 802 N N . TYR A 1 99 ? 8.268 -3.190 -12.152 1.00 79.38 99 TYR A N 1
ATOM 803 C CA . TYR A 1 99 ? 9.449 -3.865 -11.608 1.00 79.38 99 TYR A CA 1
ATOM 804 C C . TYR A 1 99 ? 9.091 -4.906 -10.543 1.00 79.38 99 TYR A C 1
ATOM 806 O O . TYR A 1 99 ? 9.791 -5.900 -10.379 1.00 79.38 99 TYR A O 1
ATOM 814 N N . CYS A 1 100 ? 8.007 -4.665 -9.806 1.00 77.12 100 CYS A N 1
ATOM 815 C CA . CYS A 1 100 ? 7.591 -5.468 -8.655 1.00 77.12 100 CYS A CA 1
ATOM 816 C C . CYS A 1 100 ? 6.601 -6.566 -9.055 1.00 77.12 100 CYS A C 1
ATOM 818 O O . CYS A 1 100 ? 6.441 -7.558 -8.347 1.00 77.12 100 CYS A O 1
ATOM 820 N N . PHE A 1 101 ? 5.923 -6.348 -10.181 1.00 76.75 101 PHE A N 1
ATOM 821 C CA . PHE A 1 101 ? 4.936 -7.230 -10.788 1.00 76.75 101 PHE A CA 1
ATOM 822 C C . PHE A 1 101 ? 5.321 -7.588 -12.226 1.00 76.75 101 PHE A C 1
ATOM 824 O O . PHE A 1 101 ? 4.439 -7.862 -13.038 1.00 76.75 101 PHE A O 1
ATOM 831 N N . SER A 1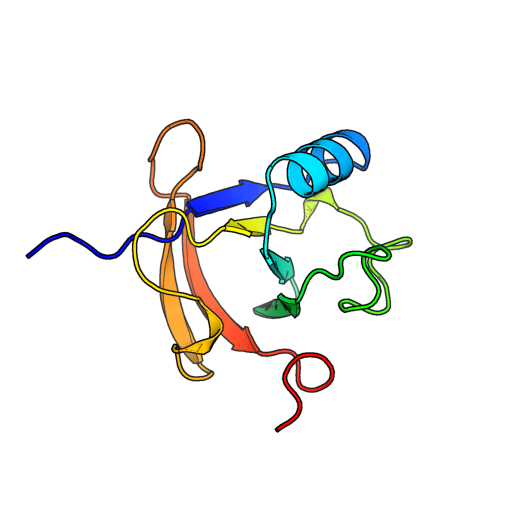 102 ? 6.620 -7.571 -12.542 1.00 65.81 102 SER A N 1
ATOM 832 C CA . SER A 1 102 ? 7.132 -8.050 -13.822 1.00 65.81 102 SER A CA 1
ATOM 833 C C . SER A 1 102 ? 6.697 -9.501 -14.027 1.00 65.81 102 SER A C 1
ATOM 835 O O . SER A 1 102 ? 7.108 -10.408 -13.303 1.00 65.81 102 SER A O 1
ATOM 837 N N . SER A 1 103 ? 5.793 -9.690 -14.984 1.00 53.72 103 SER A N 1
ATOM 838 C CA . SER A 1 103 ? 5.488 -10.979 -15.603 1.00 53.72 103 SER A CA 1
ATOM 839 C C . SER A 1 103 ? 6.585 -11.362 -16.582 1.00 53.72 103 SER A C 1
ATOM 841 O O . SER A 1 103 ? 6.908 -10.483 -17.415 1.00 53.72 103 SER A O 1
#

Foldseek 3Di:
DPDFAKEKDQQQDPVSVVVVLVVPQQWKAQQVVLEIFGADNVGRVRVVCPVPDRSRRMMTIDRPGPDDPLPDDQQDWHFYAHPPPRHTPDTGGYHYDCVRNPD

Secondary structure (DSSP, 8-state):
-PPP-EEEEE--SHHHHHHHHHHT--EEE-TTT-EEEEPBTTBS-SSTTGGGS-GGG-EEEE--SS--GGGSPTTEEEEEEETTT--EEEEEEEEEPTTTS--